Protein AF-A0A355GUQ2-F1 (afdb_monomer_lite)

Structure (mmCIF, N/CA/C/O backbone):
data_AF-A0A355GUQ2-F1
#
_entry.id   AF-A0A355GUQ2-F1
#
loop_
_atom_site.group_PDB
_atom_site.id
_atom_site.type_symbol
_atom_site.label_atom_id
_atom_site.label_alt_id
_atom_site.label_comp_id
_atom_site.label_asym_id
_atom_site.label_entity_id
_atom_site.label_seq_id
_atom_site.pdbx_PDB_ins_code
_atom_site.Cartn_x
_atom_site.Cartn_y
_atom_site.Cartn_z
_atom_site.occupancy
_atom_site.B_iso_or_equiv
_atom_site.auth_seq_id
_atom_site.auth_comp_id
_atom_site.auth_asym_id
_atom_site.auth_atom_id
_atom_site.pdbx_PDB_model_num
ATOM 1 N N . MET A 1 1 ? 22.198 -1.387 -3.956 1.00 60.31 1 MET A N 1
ATOM 2 C CA . MET A 1 1 ? 21.339 -0.190 -4.089 1.00 60.31 1 MET A CA 1
ATOM 3 C C . MET A 1 1 ? 19.933 -0.688 -4.361 1.00 60.31 1 MET A C 1
ATOM 5 O O . MET A 1 1 ? 19.807 -1.608 -5.155 1.00 60.31 1 MET A O 1
ATOM 9 N N . VAL A 1 2 ? 18.928 -0.188 -3.641 1.00 80.75 2 VAL A N 1
ATOM 10 C CA . VAL A 1 2 ? 17.530 -0.607 -3.844 1.00 80.75 2 VAL A CA 1
ATOM 11 C C . VAL A 1 2 ? 17.044 -0.040 -5.178 1.00 80.75 2 VAL A C 1
ATOM 13 O O . VAL A 1 2 ? 17.299 1.127 -5.463 1.00 80.75 2 VAL A O 1
ATOM 16 N N . ASP A 1 3 ? 16.387 -0.858 -5.999 1.00 92.94 3 ASP A N 1
ATOM 17 C CA . ASP A 1 3 ? 15.782 -0.402 -7.251 1.00 92.94 3 ASP A CA 1
ATOM 18 C C . ASP A 1 3 ? 14.516 0.422 -6.947 1.00 92.94 3 ASP A C 1
ATOM 20 O O . ASP A 1 3 ? 13.551 -0.073 -6.357 1.00 92.94 3 ASP A O 1
ATOM 24 N N . GLU A 1 4 ? 14.522 1.701 -7.331 1.00 95.12 4 GLU A N 1
ATOM 25 C CA . GLU A 1 4 ? 13.427 2.637 -7.052 1.00 95.12 4 GLU A CA 1
ATOM 26 C C . GLU A 1 4 ? 12.114 2.257 -7.752 1.00 95.12 4 GLU A C 1
ATOM 28 O O . GLU A 1 4 ? 11.036 2.547 -7.227 1.00 95.12 4 GLU A O 1
ATOM 33 N N . ASN A 1 5 ? 12.184 1.594 -8.911 1.00 96.44 5 ASN A N 1
ATOM 34 C CA . ASN A 1 5 ? 11.014 1.109 -9.636 1.00 96.44 5 ASN A CA 1
ATOM 35 C C . ASN A 1 5 ? 10.360 -0.048 -8.875 1.00 96.44 5 ASN A C 1
ATOM 37 O O . ASN A 1 5 ? 9.161 -0.007 -8.607 1.00 96.44 5 ASN A O 1
ATOM 41 N N . VAL A 1 6 ? 11.160 -1.027 -8.439 1.00 96.81 6 VAL A N 1
ATOM 42 C CA . VAL A 1 6 ? 10.679 -2.154 -7.620 1.00 96.81 6 VAL A CA 1
ATOM 43 C C . VAL A 1 6 ? 10.100 -1.652 -6.296 1.00 96.81 6 VAL A C 1
ATOM 45 O O . VAL A 1 6 ? 8.991 -2.032 -5.920 1.00 96.81 6 VAL A O 1
ATOM 48 N N . LYS A 1 7 ? 10.800 -0.734 -5.616 1.00 97.50 7 LYS A N 1
ATOM 49 C CA . LYS A 1 7 ? 10.328 -0.113 -4.370 1.00 97.50 7 LYS A CA 1
ATOM 50 C C . LYS A 1 7 ? 8.990 0.608 -4.563 1.00 97.50 7 LYS A C 1
ATOM 52 O O . LYS A 1 7 ? 8.118 0.490 -3.706 1.00 97.50 7 LYS A O 1
ATOM 57 N N . ALA A 1 8 ? 8.793 1.304 -5.684 1.00 98.12 8 ALA A N 1
ATOM 58 C CA . ALA A 1 8 ? 7.528 1.975 -5.980 1.00 98.12 8 ALA A CA 1
ATOM 59 C C . ALA A 1 8 ? 6.387 0.987 -6.262 1.00 98.12 8 ALA A C 1
ATOM 61 O O . ALA A 1 8 ? 5.284 1.202 -5.758 1.00 98.12 8 ALA A O 1
ATOM 62 N N . CYS A 1 9 ? 6.647 -0.105 -6.993 1.00 97.88 9 CYS A N 1
ATOM 63 C CA . CYS A 1 9 ? 5.672 -1.183 -7.184 1.00 97.88 9 CYS A CA 1
ATOM 64 C C . CYS A 1 9 ? 5.222 -1.767 -5.838 1.00 97.88 9 CYS A C 1
ATOM 66 O O . CYS A 1 9 ? 4.024 -1.853 -5.579 1.00 97.88 9 CYS A O 1
ATOM 68 N N . ILE A 1 10 ? 6.170 -2.089 -4.951 1.00 97.94 10 ILE A N 1
ATOM 69 C CA . ILE A 1 10 ? 5.882 -2.610 -3.605 1.00 97.94 10 ILE A CA 1
ATOM 70 C C . ILE A 1 10 ? 5.101 -1.580 -2.784 1.00 97.94 10 ILE A C 1
ATOM 72 O O . ILE A 1 10 ? 4.067 -1.896 -2.199 1.00 97.94 10 ILE A O 1
ATOM 76 N N .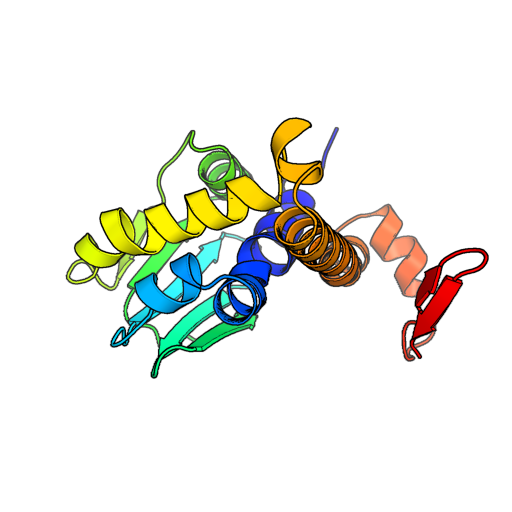 ASN A 1 11 ? 5.547 -0.325 -2.758 1.00 97.94 11 ASN A N 1
ATOM 77 C CA . ASN A 1 11 ? 4.862 0.719 -2.004 1.00 97.94 11 ASN A CA 1
ATOM 78 C C . ASN A 1 11 ? 3.413 0.925 -2.476 1.00 97.94 11 ASN A C 1
ATOM 80 O O . ASN A 1 11 ? 2.525 1.129 -1.651 1.00 97.94 11 ASN A O 1
ATOM 84 N N . LEU A 1 12 ? 3.154 0.866 -3.785 1.00 98.25 12 LEU A N 1
ATOM 85 C CA . LEU A 1 12 ? 1.819 1.097 -4.332 1.00 98.25 12 LEU A CA 1
ATOM 86 C C . LEU A 1 12 ? 0.907 -0.127 -4.196 1.00 98.25 12 LEU A C 1
ATOM 88 O O . LEU A 1 12 ? -0.241 0.013 -3.784 1.00 98.25 12 LEU A O 1
ATOM 92 N N . HIS A 1 13 ? 1.400 -1.309 -4.561 1.00 98.06 13 HIS A N 1
ATOM 93 C CA . HIS A 1 13 ? 0.573 -2.508 -4.716 1.00 98.06 13 HIS A CA 1
ATOM 94 C C . HIS A 1 13 ? 0.633 -3.469 -3.527 1.00 98.06 13 HIS A C 1
ATOM 96 O O . HIS A 1 13 ? -0.192 -4.378 -3.459 1.00 98.06 13 HIS A O 1
ATOM 102 N N . ALA A 1 14 ? 1.555 -3.257 -2.584 1.00 97.50 14 ALA A N 1
ATOM 103 C CA . ALA A 1 14 ? 1.641 -4.032 -1.350 1.00 97.50 14 ALA A CA 1
ATOM 104 C C . ALA A 1 14 ? 1.404 -3.166 -0.109 1.00 97.50 14 ALA A C 1
ATOM 106 O O . ALA A 1 14 ? 0.492 -3.441 0.662 1.00 97.50 14 ALA A O 1
ATOM 107 N N . VAL A 1 15 ? 2.168 -2.081 0.064 1.00 97.75 15 VAL A N 1
ATOM 108 C CA . VAL A 1 15 ? 2.069 -1.246 1.274 1.00 97.75 15 VAL A CA 1
ATOM 109 C C . VAL A 1 15 ? 0.761 -0.462 1.303 1.00 97.75 15 VAL A C 1
ATOM 111 O O . VAL A 1 15 ? -0.002 -0.612 2.250 1.00 97.75 15 VAL A O 1
ATOM 114 N N . LEU A 1 16 ? 0.469 0.352 0.280 1.00 97.31 16 LEU A N 1
ATOM 115 C CA . LEU A 1 16 ? -0.786 1.115 0.238 1.00 97.31 16 LEU A CA 1
ATOM 116 C C . LEU A 1 16 ? -2.018 0.221 0.093 1.00 97.31 16 LEU A C 1
ATOM 118 O O . LEU A 1 16 ? -3.081 0.608 0.568 1.00 97.31 16 LEU A O 1
ATOM 122 N N . ARG A 1 17 ? -1.884 -0.964 -0.513 1.00 97.19 17 ARG A N 1
ATOM 123 C CA . ARG A 1 17 ? -2.983 -1.929 -0.656 1.00 97.19 17 ARG A CA 1
ATOM 124 C C . ARG A 1 17 ? -3.557 -2.374 0.691 1.00 97.19 17 ARG A C 1
ATOM 126 O O . ARG A 1 17 ? -4.769 -2.499 0.804 1.00 97.19 17 ARG A O 1
ATOM 133 N N . ASN A 1 18 ? -2.726 -2.479 1.730 1.00 97.19 18 ASN A N 1
ATOM 134 C CA . ASN A 1 18 ? -3.172 -2.784 3.097 1.00 97.19 18 ASN A CA 1
ATOM 135 C C . ASN A 1 18 ? -4.183 -1.783 3.680 1.00 97.19 18 ASN A C 1
ATOM 137 O O . ASN A 1 18 ? -4.709 -2.019 4.765 1.00 97.19 18 ASN A O 1
ATOM 141 N N . MET A 1 19 ? -4.449 -0.648 3.020 1.00 97.31 19 MET A N 1
ATOM 142 C CA . MET A 1 19 ? -5.586 0.202 3.380 1.00 97.31 19 MET A CA 1
ATOM 143 C C . MET A 1 19 ? -6.911 -0.558 3.372 1.00 97.31 19 MET A C 1
ATOM 145 O O . MET A 1 19 ? -7.770 -0.238 4.190 1.00 97.31 19 MET A O 1
ATOM 149 N N . GLU A 1 20 ? -7.082 -1.519 2.459 1.00 96.88 20 GLU A N 1
ATOM 150 C CA . GLU A 1 20 ? -8.267 -2.380 2.413 1.00 96.88 20 GLU A CA 1
ATOM 151 C C . GLU A 1 20 ? -8.438 -3.105 3.748 1.00 96.88 20 GLU A C 1
ATOM 153 O O . GLU A 1 20 ? -9.400 -2.857 4.475 1.00 96.88 20 GLU A O 1
ATOM 158 N N . ASP A 1 21 ? -7.433 -3.897 4.121 1.00 97.56 21 ASP A N 1
ATOM 159 C CA . ASP A 1 21 ? -7.451 -4.722 5.325 1.00 97.56 21 ASP A CA 1
ATOM 160 C C . ASP A 1 21 ? -7.474 -3.882 6.603 1.00 97.56 21 ASP A C 1
ATOM 162 O O . ASP A 1 21 ? -8.164 -4.216 7.565 1.00 97.56 21 ASP A O 1
ATOM 166 N N . LEU A 1 22 ? -6.763 -2.750 6.633 1.00 98.06 22 LEU A N 1
ATOM 167 C CA . LEU A 1 22 ? -6.785 -1.852 7.786 1.00 98.06 22 LEU A CA 1
ATOM 168 C C . LEU A 1 22 ? -8.208 -1.355 8.074 1.00 98.06 22 LEU A C 1
ATOM 170 O O . LEU A 1 22 ? -8.607 -1.320 9.235 1.00 98.06 22 LEU A O 1
ATOM 174 N N . CYS A 1 23 ? -8.972 -0.991 7.042 1.00 97.31 23 CYS A N 1
ATOM 175 C CA . CYS A 1 23 ? -10.342 -0.500 7.206 1.00 97.31 23 CYS A CA 1
ATOM 176 C C . CYS A 1 23 ? -11.327 -1.582 7.686 1.00 97.31 23 CYS A C 1
ATOM 178 O O . CYS A 1 23 ? -12.414 -1.241 8.157 1.00 97.31 23 CYS A O 1
ATOM 180 N N . GLU A 1 24 ? -10.969 -2.863 7.570 1.00 96.75 24 GLU A N 1
ATOM 181 C CA . GLU A 1 24 ? -11.734 -3.987 8.123 1.00 96.75 24 GLU A CA 1
ATOM 182 C C . GLU A 1 24 ? -11.283 -4.359 9.543 1.00 96.75 24 GLU A C 1
ATOM 184 O O . GLU A 1 24 ? -12.098 -4.737 10.385 1.00 96.75 24 GLU A O 1
ATOM 189 N N . LEU A 1 25 ? -9.981 -4.253 9.819 1.00 97.50 25 LEU A N 1
ATOM 190 C CA . LEU A 1 25 ? -9.360 -4.729 11.055 1.00 97.50 25 LEU A CA 1
ATOM 191 C C . LEU A 1 25 ? -9.335 -3.689 12.181 1.00 97.50 25 LEU A C 1
ATOM 193 O O . LEU A 1 25 ? -9.318 -4.075 13.352 1.00 97.50 25 LEU A O 1
ATOM 197 N N . ASP A 1 26 ? -9.289 -2.399 11.844 1.00 97.75 26 ASP A N 1
ATOM 198 C CA . ASP A 1 26 ? -9.162 -1.294 12.792 1.00 97.75 26 ASP A CA 1
ATOM 199 C C . ASP A 1 26 ? -10.404 -0.397 12.793 1.00 97.75 26 ASP A C 1
ATOM 201 O O . ASP A 1 26 ? -10.804 0.171 11.776 1.00 97.75 26 ASP A O 1
ATOM 205 N N . LYS A 1 27 ? -10.989 -0.215 13.982 1.00 96.56 27 LYS A N 1
ATOM 206 C CA . LYS A 1 27 ? -12.211 0.577 14.153 1.00 96.56 27 LYS A CA 1
ATOM 207 C C . LYS A 1 27 ? -12.013 2.047 13.784 1.00 96.56 27 LYS A C 1
ATOM 209 O O . LYS A 1 27 ? -12.900 2.639 13.181 1.00 96.56 27 LYS A O 1
ATOM 214 N N . GLU A 1 28 ? -10.872 2.642 14.129 1.00 96.56 28 GLU A N 1
ATOM 215 C CA . GLU A 1 28 ? -10.628 4.050 13.805 1.00 96.56 28 GLU A CA 1
ATOM 216 C C . GLU A 1 28 ? -10.543 4.255 12.286 1.00 96.56 28 GLU A C 1
ATOM 218 O O . GLU A 1 28 ? -11.178 5.166 11.754 1.00 96.56 28 GLU A O 1
ATOM 223 N N . ALA A 1 29 ? -9.812 3.389 11.579 1.00 97.56 29 ALA A N 1
ATOM 224 C CA . ALA A 1 29 ? -9.754 3.402 10.121 1.00 97.56 29 ALA A CA 1
ATOM 225 C C . ALA A 1 29 ? -11.141 3.219 9.488 1.00 97.56 29 ALA A C 1
ATOM 227 O O . ALA A 1 29 ? -11.511 3.980 8.590 1.00 97.56 29 ALA A O 1
ATOM 228 N N . HIS A 1 30 ? -11.930 2.273 10.003 1.00 97.19 30 HIS A N 1
ATOM 229 C CA . HIS A 1 30 ? -13.306 2.054 9.572 1.00 97.19 30 HIS A CA 1
ATOM 230 C C . HIS A 1 30 ? -14.165 3.320 9.720 1.00 97.19 30 HIS A C 1
ATOM 232 O O . HIS A 1 30 ? -14.807 3.758 8.764 1.00 97.19 30 HIS A O 1
ATOM 238 N N . ASP A 1 31 ? -14.129 3.957 10.892 1.00 96.94 31 ASP A N 1
ATOM 239 C CA . ASP A 1 31 ? -14.906 5.161 11.192 1.00 96.94 31 ASP A CA 1
ATOM 240 C C . ASP A 1 31 ? -14.497 6.351 10.301 1.00 96.94 31 ASP A C 1
ATOM 242 O O . ASP A 1 31 ? -15.346 7.158 9.917 1.00 96.94 31 ASP A O 1
ATOM 246 N N . ILE A 1 32 ? -13.219 6.455 9.904 1.00 96.38 32 ILE A N 1
ATOM 247 C CA . ILE A 1 32 ? -12.752 7.504 8.979 1.00 96.38 32 ILE A CA 1
ATOM 248 C C . ILE A 1 32 ? -13.418 7.377 7.601 1.00 96.38 32 ILE A C 1
ATOM 250 O O . ILE A 1 32 ? -13.743 8.395 6.976 1.00 96.38 32 ILE A O 1
ATOM 254 N N . ILE A 1 33 ? -13.631 6.151 7.117 1.00 95.50 33 ILE A N 1
ATOM 255 C CA . ILE A 1 33 ? -14.191 5.902 5.780 1.00 95.50 33 ILE A CA 1
ATOM 256 C C . ILE A 1 33 ? -15.721 5.821 5.759 1.00 95.50 33 ILE A C 1
ATOM 258 O O . ILE A 1 33 ? -16.319 5.750 4.679 1.00 95.50 33 ILE A O 1
ATOM 262 N N . GLN A 1 34 ? -16.378 5.878 6.919 1.00 95.69 34 GLN A N 1
ATOM 263 C CA . GLN A 1 34 ? -17.835 5.855 6.999 1.00 95.69 34 GLN A CA 1
ATOM 264 C C . GLN A 1 34 ? -18.474 7.025 6.240 1.00 95.69 34 GLN A C 1
ATOM 266 O O . GLN A 1 34 ? -18.064 8.185 6.339 1.00 95.69 34 GLN A O 1
ATOM 271 N N . GLY A 1 35 ? -19.484 6.700 5.427 1.00 93.50 35 GLY A N 1
ATOM 272 C CA . GLY A 1 35 ? -20.201 7.662 4.583 1.00 93.50 35 GLY A CA 1
ATOM 273 C C . GLY A 1 35 ? -19.369 8.297 3.460 1.00 93.50 35 GLY A C 1
ATOM 274 O O . GLY A 1 35 ? -19.862 9.195 2.774 1.00 93.50 35 GLY A O 1
ATOM 275 N N . LYS A 1 36 ? -18.117 7.870 3.247 1.00 95.00 36 LYS A N 1
ATOM 276 C CA . LYS A 1 36 ? -17.284 8.378 2.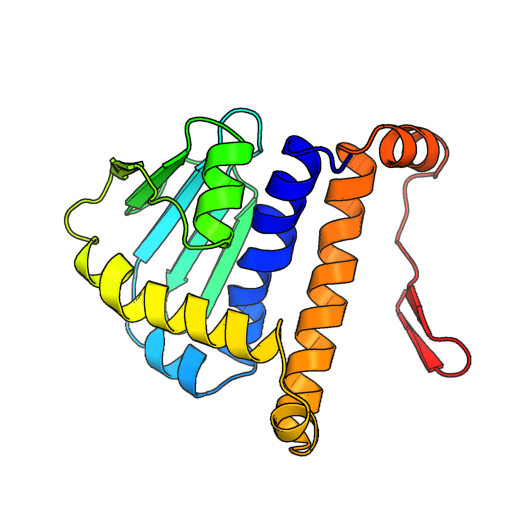153 1.00 95.00 36 LYS A CA 1
ATOM 277 C C . LYS A 1 36 ? -17.667 7.692 0.845 1.00 95.00 36 LYS A C 1
ATOM 279 O O . LYS A 1 36 ? -17.912 6.491 0.803 1.00 95.00 36 LYS A O 1
ATOM 284 N N . ASN A 1 37 ? -17.694 8.485 -0.221 1.00 95.81 37 ASN A N 1
ATOM 285 C CA . ASN A 1 37 ? -17.838 8.021 -1.595 1.00 95.81 37 ASN A CA 1
ATOM 286 C C . ASN A 1 37 ? -16.807 8.759 -2.451 1.00 95.81 37 ASN A C 1
ATOM 288 O O . ASN A 1 37 ? -17.029 9.890 -2.891 1.00 95.81 37 ASN A O 1
ATOM 292 N N . VAL A 1 38 ? -15.620 8.172 -2.584 1.00 96.75 38 VAL A N 1
ATOM 293 C CA . VAL A 1 38 ? -14.512 8.767 -3.332 1.00 96.75 38 VAL A CA 1
ATOM 294 C C . VAL A 1 38 ? -13.603 7.674 -3.876 1.00 96.75 38 VAL A C 1
ATOM 296 O O . VAL A 1 38 ? -13.368 6.662 -3.234 1.00 96.75 38 VAL A O 1
ATOM 299 N N . ALA A 1 39 ? -13.080 7.896 -5.078 1.00 97.81 39 ALA A N 1
ATOM 300 C CA . ALA A 1 39 ? -12.178 6.980 -5.761 1.00 97.81 39 ALA A CA 1
ATOM 301 C C . ALA A 1 39 ? -10.926 7.759 -6.153 1.00 97.81 39 ALA A C 1
ATOM 303 O O . ALA A 1 39 ? -11.018 8.757 -6.882 1.00 97.81 39 ALA A O 1
ATOM 304 N N . ILE A 1 40 ? -9.779 7.335 -5.636 1.00 97.94 40 ILE A N 1
ATOM 305 C CA . ILE A 1 40 ? -8.483 7.981 -5.811 1.00 97.94 40 ILE A CA 1
ATOM 306 C C . ILE A 1 40 ? -7.624 7.093 -6.692 1.00 97.94 40 ILE A C 1
ATOM 308 O O . ILE A 1 40 ? -7.269 5.981 -6.318 1.00 97.94 40 ILE A O 1
ATOM 312 N N . ARG A 1 41 ? -7.254 7.610 -7.858 1.00 98.38 41 ARG A N 1
ATOM 313 C CA . ARG A 1 41 ? -6.279 6.976 -8.736 1.00 98.38 41 ARG A CA 1
ATOM 314 C C . ARG A 1 41 ? -4.873 7.449 -8.389 1.00 98.38 41 ARG A C 1
ATOM 316 O O . ARG A 1 41 ? -4.623 8.654 -8.323 1.00 98.38 41 ARG A O 1
ATOM 323 N N . PHE A 1 42 ? -3.955 6.506 -8.243 1.00 98.44 42 PHE A N 1
ATOM 324 C CA . PHE A 1 42 ? -2.522 6.736 -8.119 1.00 98.44 42 PHE A CA 1
ATOM 325 C C . PHE A 1 42 ? -1.867 6.449 -9.467 1.00 98.44 42 PHE A C 1
ATOM 327 O O . PHE A 1 42 ? -1.949 5.341 -9.993 1.00 98.44 42 PHE A O 1
ATOM 334 N N . SER A 1 43 ? -1.246 7.471 -10.051 1.00 98.12 43 SER A N 1
ATOM 335 C CA . SER A 1 43 ? -0.642 7.415 -11.380 1.00 98.12 43 SER A CA 1
ATOM 336 C C . SER A 1 43 ? 0.847 7.692 -11.285 1.00 98.12 43 SER A C 1
ATOM 338 O O . SER A 1 43 ? 1.262 8.852 -11.308 1.00 98.12 43 SER A O 1
ATOM 340 N N . VAL A 1 44 ? 1.654 6.643 -11.205 1.00 98.19 44 VAL A N 1
ATOM 341 C CA . VAL A 1 44 ? 3.114 6.759 -11.151 1.00 98.19 44 VAL A CA 1
ATOM 342 C C . VAL A 1 44 ? 3.685 6.410 -12.520 1.00 98.19 44 VAL A C 1
ATOM 344 O O . VAL A 1 44 ? 3.309 5.413 -13.125 1.00 98.19 44 VAL A O 1
ATOM 347 N N . LYS A 1 45 ? 4.568 7.256 -13.058 1.00 96.25 45 LYS A N 1
ATOM 348 C CA . LYS A 1 45 ? 5.189 6.992 -14.363 1.00 96.25 45 LYS A CA 1
ATOM 349 C C . LYS A 1 45 ? 5.921 5.639 -14.341 1.00 96.25 45 LYS A C 1
ATOM 351 O O . LYS A 1 45 ? 6.749 5.427 -13.463 1.00 96.25 45 LYS A O 1
ATOM 356 N N . ASN A 1 46 ? 5.656 4.796 -15.344 1.00 92.50 46 ASN A N 1
ATOM 357 C CA . ASN A 1 46 ? 6.231 3.453 -15.541 1.00 92.50 46 ASN A CA 1
ATOM 358 C C . ASN A 1 46 ? 5.827 2.384 -14.507 1.00 92.50 46 ASN A C 1
ATOM 360 O O . ASN A 1 46 ? 6.381 1.290 -14.536 1.00 92.50 46 ASN A O 1
ATOM 364 N N . ILE A 1 47 ? 4.854 2.670 -13.643 1.00 97.25 47 ILE A N 1
ATOM 365 C CA . ILE A 1 47 ? 4.277 1.701 -12.706 1.00 97.25 47 ILE A CA 1
ATOM 366 C C . ILE A 1 47 ? 2.801 1.532 -13.080 1.00 97.25 47 ILE A C 1
ATOM 368 O O . ILE A 1 47 ? 2.152 2.547 -13.365 1.00 97.25 47 ILE A O 1
ATOM 372 N N . PRO A 1 48 ? 2.252 0.305 -13.080 1.00 96.88 48 PRO A N 1
ATOM 373 C CA . PRO A 1 48 ? 0.822 0.108 -13.265 1.00 96.88 48 PRO A CA 1
ATOM 374 C C . PRO A 1 48 ? 0.014 0.958 -12.281 1.00 96.88 48 PRO A C 1
ATOM 376 O O . PRO A 1 48 ? 0.325 1.038 -11.093 1.00 96.88 48 PRO A O 1
ATOM 379 N N . ALA A 1 49 ? -1.021 1.625 -12.770 1.00 98.25 49 ALA A N 1
ATOM 380 C CA . ALA A 1 49 ? -1.853 2.454 -11.921 1.00 98.25 49 ALA A CA 1
ATOM 381 C C . ALA A 1 49 ? -2.693 1.607 -10.957 1.00 98.25 49 ALA A C 1
ATOM 383 O O . ALA A 1 49 ? -2.942 0.415 -11.160 1.00 98.25 49 ALA A O 1
ATOM 384 N N . ALA A 1 50 ? -3.154 2.256 -9.893 1.00 98.38 50 ALA A N 1
ATOM 385 C CA . ALA A 1 50 ? -4.114 1.666 -8.977 1.00 98.38 50 ALA A CA 1
ATOM 386 C C . ALA A 1 50 ? -5.199 2.673 -8.603 1.00 98.38 50 ALA A C 1
ATOM 388 O O . ALA A 1 50 ? -4.942 3.880 -8.535 1.00 98.38 50 ALA A O 1
ATOM 389 N N . ILE A 1 51 ? -6.410 2.180 -8.362 1.00 98.62 51 ILE A N 1
ATOM 390 C CA . ILE A 1 51 ? -7.536 2.973 -7.872 1.00 98.62 51 ILE A CA 1
ATOM 391 C C . ILE A 1 51 ? -7.932 2.445 -6.503 1.00 98.62 51 ILE A C 1
ATOM 393 O O . ILE A 1 51 ? -8.258 1.275 -6.368 1.00 98.62 51 ILE A O 1
ATOM 397 N N . MET A 1 52 ? -7.922 3.330 -5.511 1.00 98.19 52 MET A N 1
ATOM 398 C CA . MET A 1 52 ? -8.462 3.081 -4.182 1.00 98.19 52 MET A CA 1
ATOM 399 C C . MET A 1 52 ? -9.845 3.716 -4.080 1.00 98.19 52 MET A C 1
ATOM 401 O O . MET A 1 52 ? -9.985 4.936 -4.210 1.00 98.19 52 MET A O 1
ATOM 405 N N . THR A 1 53 ? -10.861 2.894 -3.861 1.00 98.19 53 THR A N 1
ATOM 406 C CA . THR A 1 53 ? -12.261 3.299 -3.786 1.00 98.19 53 THR A CA 1
ATOM 407 C C . THR A 1 53 ? -12.769 3.141 -2.364 1.00 98.19 53 THR A C 1
ATOM 409 O O . THR A 1 53 ? -12.727 2.054 -1.797 1.00 98.19 53 THR A O 1
ATOM 412 N N . PHE A 1 54 ? -13.300 4.230 -1.821 1.00 97.50 54 PHE A N 1
ATOM 413 C CA . PHE A 1 54 ? -14.044 4.253 -0.573 1.00 97.50 54 PHE A CA 1
ATOM 414 C C . PHE A 1 54 ? -15.523 4.377 -0.901 1.00 97.50 54 PHE A C 1
ATOM 416 O O . PHE A 1 54 ? -15.931 5.368 -1.514 1.00 97.50 54 PHE A O 1
ATOM 423 N N . ASN A 1 55 ? -16.311 3.378 -0.519 1.00 95.75 55 ASN A N 1
ATOM 424 C CA . ASN A 1 55 ? -17.757 3.393 -0.696 1.00 95.75 55 ASN A CA 1
ATOM 425 C C . ASN A 1 55 ? -18.432 2.509 0.356 1.00 95.75 55 ASN A C 1
ATOM 427 O O . ASN A 1 55 ? -17.952 1.416 0.646 1.00 95.75 55 ASN A O 1
ATOM 431 N N . SER A 1 56 ? -19.554 2.970 0.915 1.00 91.44 56 SER A N 1
ATOM 432 C CA . SER A 1 56 ? -20.361 2.209 1.885 1.00 91.44 56 SER A CA 1
ATOM 433 C C . SER A 1 56 ? -19.555 1.628 3.060 1.00 91.44 56 SER A C 1
ATOM 435 O O . SER A 1 56 ? -19.806 0.504 3.487 1.00 91.44 56 SER A O 1
ATOM 437 N N . GLY A 1 57 ? -18.567 2.374 3.569 1.00 90.31 57 GLY A N 1
ATOM 438 C CA . GLY A 1 57 ? -17.724 1.924 4.683 1.00 90.31 57 GLY A CA 1
ATOM 439 C C . GLY A 1 57 ? -16.731 0.816 4.322 1.00 90.31 57 GLY A C 1
ATOM 440 O O . GLY A 1 57 ? -16.211 0.158 5.217 1.00 90.31 57 GLY A O 1
ATOM 441 N N . LYS A 1 58 ? -16.473 0.598 3.028 1.00 95.06 58 LYS A N 1
ATOM 442 C CA . LYS A 1 58 ? -15.445 -0.312 2.519 1.00 95.06 58 LYS A CA 1
ATOM 443 C C . LYS A 1 58 ? -14.365 0.455 1.772 1.00 95.06 58 LYS A C 1
ATOM 445 O O . LYS A 1 58 ? -14.653 1.463 1.123 1.00 95.06 58 LYS A O 1
ATOM 450 N N . CYS A 1 59 ? -13.145 -0.059 1.853 1.00 97.75 59 CYS A N 1
ATOM 451 C CA . CYS A 1 59 ? -12.004 0.356 1.052 1.00 97.75 59 CYS A CA 1
ATOM 452 C C . CYS A 1 59 ? -11.637 -0.806 0.127 1.00 97.75 59 CYS A C 1
ATOM 454 O O . CYS A 1 59 ? -11.534 -1.934 0.595 1.00 97.75 59 CYS A O 1
ATOM 456 N N . ILE A 1 60 ? -11.485 -0.540 -1.168 1.00 97.50 60 ILE A N 1
ATOM 457 C CA . ILE A 1 60 ? -11.068 -1.527 -2.173 1.00 97.50 60 ILE A CA 1
ATOM 458 C C . ILE A 1 60 ? -9.963 -0.893 -3.013 1.00 97.50 60 ILE A C 1
ATOM 460 O O . ILE A 1 60 ? -10.117 0.252 -3.445 1.00 97.50 60 ILE A O 1
ATOM 464 N N . MET A 1 61 ? -8.873 -1.612 -3.277 1.00 97.19 61 MET A N 1
ATOM 465 C CA . MET A 1 61 ? -7.777 -1.167 -4.124 1.00 97.19 61 MET A CA 1
ATOM 466 C C . MET A 1 61 ? -7.578 -2.104 -5.313 1.00 97.19 61 MET A C 1
ATOM 468 O O . MET A 1 61 ? -7.219 -3.272 -5.209 1.00 97.19 61 MET A O 1
ATOM 472 N N . GLU A 1 62 ? -7.762 -1.547 -6.503 1.00 97.44 62 GLU A N 1
ATOM 473 C CA . GLU A 1 62 ? -7.671 -2.283 -7.757 1.00 97.44 62 GLU A CA 1
ATOM 474 C C . GLU A 1 62 ? -6.430 -1.839 -8.529 1.00 97.44 62 GLU A C 1
ATOM 476 O O . GLU A 1 62 ? -6.242 -0.648 -8.785 1.00 97.44 62 GLU A O 1
ATOM 481 N N . LYS A 1 63 ? -5.591 -2.792 -8.950 1.00 97.06 63 LYS A N 1
ATOM 482 C CA . LYS A 1 63 ? -4.510 -2.546 -9.916 1.00 97.06 63 LYS A CA 1
ATOM 483 C C . LYS A 1 63 ? -5.133 -2.448 -11.311 1.00 97.06 63 LYS A C 1
ATOM 485 O O . LYS A 1 63 ? -5.528 -3.456 -11.888 1.00 97.06 63 LYS A O 1
ATOM 490 N N . THR A 1 64 ? -5.289 -1.231 -11.829 1.00 97.31 64 THR A N 1
ATOM 491 C CA . THR A 1 64 ? -6.042 -0.965 -13.063 1.00 97.31 64 THR A CA 1
ATOM 492 C C . THR A 1 64 ? -5.605 0.328 -13.745 1.00 97.31 64 THR A C 1
ATOM 494 O O . THR A 1 64 ? -5.367 1.351 -13.102 1.00 97.31 64 THR A O 1
ATOM 497 N N . GLU A 1 65 ? -5.589 0.312 -15.080 1.00 96.44 65 GLU A N 1
ATOM 498 C CA . GLU A 1 65 ? -5.343 1.500 -15.909 1.00 96.44 65 GLU A CA 1
ATOM 499 C C . GLU A 1 65 ? -6.593 2.352 -16.157 1.00 96.44 65 GLU A C 1
ATOM 501 O O . GLU A 1 65 ? -6.524 3.388 -16.829 1.00 96.44 65 GLU A O 1
ATOM 506 N N . SER A 1 66 ? -7.737 1.955 -15.588 1.00 96.62 66 SER A N 1
ATOM 507 C CA . SER A 1 66 ? -8.971 2.734 -15.645 1.00 96.62 66 SER A CA 1
ATOM 508 C C . SER A 1 66 ? -8.738 4.193 -15.237 1.00 96.62 66 SER A C 1
ATOM 510 O O . SER A 1 66 ? -7.919 4.522 -14.375 1.00 96.62 66 SER A O 1
ATOM 512 N N . ARG A 1 67 ? -9.487 5.101 -15.866 1.00 95.19 67 ARG A N 1
ATOM 513 C CA . ARG A 1 67 ? -9.526 6.528 -15.503 1.00 95.19 67 ARG A CA 1
ATOM 514 C C . ARG A 1 67 ? -10.805 6.910 -14.761 1.00 95.19 67 ARG A C 1
ATOM 516 O O . ARG A 1 67 ? -10.991 8.092 -14.443 1.00 95.19 67 ARG A O 1
ATOM 523 N N . ASN A 1 68 ? -11.671 5.935 -14.477 1.00 95.62 68 ASN A N 1
ATOM 524 C CA . ASN A 1 68 ? -12.899 6.145 -13.725 1.00 95.62 68 ASN A CA 1
ATOM 525 C C . ASN A 1 68 ? -12.583 6.351 -12.237 1.00 95.62 68 ASN A C 1
ATOM 527 O O . ASN A 1 68 ? -12.538 5.419 -11.448 1.00 95.62 68 ASN A O 1
ATOM 531 N N . CYS A 1 69 ? -12.292 7.596 -11.882 1.00 96.88 69 CYS A N 1
ATOM 532 C CA . CYS A 1 69 ? -11.948 8.014 -10.531 1.00 96.88 69 CYS A CA 1
ATOM 533 C C . CYS A 1 69 ? -12.476 9.425 -10.268 1.00 96.88 69 CYS A C 1
ATOM 535 O O . CYS A 1 69 ? -12.666 10.217 -11.198 1.00 96.88 69 CYS A O 1
ATOM 537 N N . HIS A 1 70 ? -12.656 9.765 -9.000 1.00 97.50 70 HIS A N 1
ATOM 538 C CA . HIS A 1 70 ? -13.034 11.108 -8.571 1.00 97.50 70 HIS A CA 1
ATOM 539 C C . HIS A 1 70 ? -11.809 12.035 -8.510 1.00 97.50 70 HIS A C 1
ATOM 541 O O . HIS A 1 70 ? -11.885 13.203 -8.896 1.00 97.50 70 HIS A O 1
ATOM 547 N N . MET A 1 71 ? -10.659 11.495 -8.096 1.00 96.81 71 MET A N 1
ATOM 548 C CA . MET A 1 71 ? -9.385 12.201 -7.961 1.00 96.81 71 MET A CA 1
ATOM 549 C C . MET A 1 71 ? -8.247 11.399 -8.601 1.00 96.81 71 MET A C 1
ATOM 551 O O . MET A 1 71 ? -8.227 10.178 -8.499 1.00 96.81 71 MET A O 1
ATOM 555 N N . ASN A 1 72 ? -7.287 12.081 -9.236 1.00 97.94 72 ASN A N 1
ATOM 556 C CA . ASN A 1 72 ? -6.064 11.457 -9.757 1.00 97.94 72 ASN A CA 1
ATOM 557 C C . ASN A 1 72 ? -4.830 12.158 -9.185 1.00 97.94 72 ASN A C 1
ATOM 559 O O . ASN A 1 72 ? -4.627 13.356 -9.414 1.00 97.94 72 ASN A O 1
ATOM 563 N N . LEU A 1 73 ? -4.008 11.393 -8.474 1.00 97.75 73 LEU A N 1
ATOM 564 C CA . LEU A 1 73 ? -2.728 11.799 -7.911 1.00 97.75 73 LEU A CA 1
ATOM 565 C C . LEU A 1 73 ? -1.612 11.318 -8.837 1.00 97.75 73 LEU A C 1
ATOM 567 O O . LEU A 1 73 ? -1.382 10.119 -8.987 1.00 97.75 73 LEU A O 1
ATOM 571 N N . PHE A 1 74 ? -0.943 12.261 -9.493 1.00 98.06 74 PHE A N 1
ATOM 572 C CA . PHE A 1 74 ? 0.115 11.974 -10.451 1.00 98.06 74 PHE A CA 1
ATOM 573 C C . PHE A 1 74 ? 1.509 12.110 -9.830 1.00 98.06 74 PHE A C 1
ATOM 575 O O . PHE A 1 74 ? 1.789 13.057 -9.090 1.00 98.06 74 PHE A O 1
ATOM 582 N N . PHE A 1 75 ? 2.403 11.198 -10.215 1.00 98.38 75 PHE A N 1
ATOM 583 C CA . PHE A 1 75 ? 3.802 11.162 -9.810 1.00 98.38 75 PHE A CA 1
ATOM 584 C C . PHE A 1 75 ? 4.707 11.030 -11.037 1.00 98.38 75 PHE A C 1
ATOM 586 O O . PHE A 1 75 ? 4.631 10.075 -11.810 1.00 98.38 75 PHE A O 1
ATOM 593 N N . LYS A 1 76 ? 5.597 12.014 -11.198 1.00 97.50 76 LYS A N 1
ATOM 594 C CA . LYS A 1 76 ? 6.544 12.129 -12.321 1.00 97.50 76 LYS A CA 1
ATOM 595 C C . LYS A 1 76 ? 7.514 10.942 -12.483 1.00 97.50 76 LYS A C 1
ATOM 597 O O . LYS A 1 76 ? 8.001 10.741 -13.593 1.00 97.50 76 LYS A O 1
ATOM 602 N N . SER A 1 77 ? 7.811 10.203 -11.415 1.00 98.06 77 SER A N 1
ATOM 603 C CA . SER A 1 77 ? 8.753 9.074 -11.401 1.00 98.06 77 SER A CA 1
ATOM 604 C C . SER A 1 77 ? 8.479 8.129 -10.218 1.00 98.06 77 SER A C 1
ATOM 606 O O . SER A 1 77 ? 7.815 8.553 -9.264 1.00 98.06 77 SER A O 1
ATOM 608 N N . PRO A 1 78 ? 9.021 6.894 -10.239 1.00 98.00 78 PRO A N 1
ATOM 609 C CA . PRO A 1 78 ? 9.028 5.996 -9.081 1.00 98.00 78 PRO A CA 1
ATOM 610 C C . PRO A 1 78 ? 9.631 6.636 -7.823 1.00 98.00 78 PRO A C 1
ATOM 612 O O . PRO A 1 78 ? 9.008 6.629 -6.766 1.00 98.00 78 PRO A O 1
ATOM 615 N N . GLU A 1 79 ? 10.777 7.310 -7.957 1.00 97.88 79 GLU A N 1
ATOM 616 C CA . GLU A 1 79 ? 11.428 8.039 -6.857 1.00 97.88 79 GLU A CA 1
ATOM 617 C C . GLU A 1 79 ? 10.511 9.116 -6.253 1.00 97.88 79 GLU A C 1
ATOM 619 O O . GLU A 1 79 ? 10.405 9.249 -5.037 1.00 97.88 79 GLU A O 1
ATOM 624 N N . HIS A 1 80 ? 9.787 9.873 -7.088 1.00 98.25 80 HIS A N 1
ATOM 625 C CA . HIS A 1 80 ? 8.846 10.880 -6.595 1.00 98.25 80 HIS A CA 1
ATOM 626 C C . HIS A 1 80 ? 7.733 10.246 -5.749 1.00 98.25 80 HIS A C 1
ATOM 628 O O . HIS A 1 80 ? 7.353 10.805 -4.720 1.00 98.25 80 HIS A O 1
ATOM 634 N N . PHE A 1 81 ? 7.228 9.081 -6.159 1.00 98.19 81 PHE A N 1
ATOM 635 C CA . PHE A 1 81 ? 6.246 8.340 -5.376 1.00 98.19 81 PHE A CA 1
ATOM 636 C C . PHE A 1 81 ? 6.840 7.809 -4.065 1.00 98.19 81 PHE A C 1
ATOM 638 O O . PHE A 1 81 ? 6.251 8.017 -3.007 1.00 98.19 81 PHE A O 1
ATOM 645 N N . ASN A 1 82 ? 8.039 7.225 -4.099 1.00 97.88 82 ASN A N 1
ATOM 646 C CA . ASN A 1 82 ? 8.726 6.743 -2.897 1.00 97.88 82 ASN A CA 1
ATOM 647 C C . ASN A 1 82 ? 8.986 7.874 -1.890 1.00 97.88 82 ASN A C 1
ATOM 649 O O . ASN A 1 82 ? 8.730 7.710 -0.700 1.00 97.88 82 ASN A O 1
ATOM 653 N N . LEU A 1 83 ? 9.400 9.056 -2.354 1.00 97.62 83 LEU A N 1
ATOM 654 C CA . LEU A 1 83 ? 9.558 10.229 -1.493 1.00 97.62 83 LEU A CA 1
ATOM 655 C C . LEU A 1 83 ? 8.228 10.715 -0.899 1.00 97.62 83 LEU A C 1
ATOM 657 O O . LEU A 1 83 ? 8.237 11.299 0.181 1.00 97.62 83 LEU A O 1
ATOM 661 N N . MET A 1 84 ? 7.094 10.495 -1.571 1.00 96.12 84 MET A N 1
ATOM 662 C CA . MET A 1 84 ? 5.778 10.785 -0.992 1.00 96.12 84 MET A CA 1
ATOM 663 C C . MET A 1 84 ? 5.435 9.813 0.136 1.00 96.12 84 MET A C 1
ATOM 665 O O . MET A 1 84 ? 5.018 10.260 1.199 1.00 96.12 84 MET A O 1
ATOM 669 N N . ILE A 1 85 ? 5.705 8.519 -0.045 1.00 95.25 85 ILE A N 1
ATOM 670 C CA . ILE A 1 85 ? 5.548 7.504 1.012 1.00 95.25 85 ILE A CA 1
ATOM 671 C C . ILE A 1 85 ? 6.435 7.820 2.228 1.00 95.25 85 ILE A C 1
ATOM 673 O O . ILE A 1 85 ? 6.056 7.571 3.370 1.00 95.25 85 ILE A O 1
ATOM 677 N N . GLU A 1 86 ? 7.605 8.419 2.002 1.00 93.81 86 GLU A N 1
ATOM 678 C CA . GLU A 1 86 ? 8.503 8.899 3.060 1.00 93.81 86 GLU A CA 1
ATOM 679 C C . GLU A 1 86 ? 8.084 10.249 3.677 1.00 93.81 86 GLU A C 1
ATOM 681 O O . GLU A 1 86 ? 8.778 10.752 4.559 1.00 93.81 86 GLU A O 1
ATOM 686 N N . GLY A 1 87 ? 6.991 10.867 3.219 1.00 92.56 87 GLY A N 1
ATOM 687 C CA . GLY A 1 87 ? 6.520 12.171 3.702 1.00 92.56 87 GLY A CA 1
ATOM 688 C C . GLY A 1 87 ? 7.361 13.368 3.236 1.00 92.56 87 GLY A C 1
ATOM 689 O O . GLY A 1 87 ? 7.223 14.469 3.760 1.00 92.56 87 GLY A O 1
ATOM 690 N N . LYS A 1 88 ? 8.246 13.177 2.249 1.00 95.62 88 LYS A N 1
ATOM 691 C CA . LYS A 1 88 ? 9.186 14.198 1.750 1.00 95.62 88 LYS A CA 1
ATOM 692 C C . LYS A 1 88 ? 8.681 14.953 0.524 1.00 95.62 88 LYS A C 1
ATOM 694 O O . LYS A 1 88 ? 9.181 16.039 0.234 1.00 95.62 88 LYS A O 1
ATOM 699 N N . ARG A 1 89 ? 7.731 14.394 -0.234 1.00 95.44 89 ARG A N 1
ATOM 700 C CA . ARG A 1 89 ? 7.130 15.043 -1.413 1.00 95.44 89 ARG A CA 1
ATOM 701 C C . ARG A 1 89 ? 5.618 14.878 -1.457 1.00 95.44 89 ARG A C 1
ATOM 703 O O . ARG A 1 89 ? 5.067 13.936 -0.912 1.00 95.44 89 ARG A O 1
ATOM 710 N N . ASN A 1 90 ? 4.958 15.799 -2.152 1.00 93.44 90 ASN A N 1
ATOM 711 C CA . ASN A 1 90 ? 3.512 15.777 -2.343 1.00 93.44 90 ASN A CA 1
ATOM 712 C C . ASN A 1 90 ? 3.143 15.256 -3.739 1.00 93.44 90 ASN A C 1
ATOM 714 O O . ASN A 1 90 ? 3.846 15.572 -4.703 1.00 93.44 90 ASN A O 1
ATOM 718 N N . PRO A 1 91 ? 2.015 14.536 -3.881 1.00 94.25 91 PRO A N 1
ATOM 719 C CA . PRO A 1 91 ? 1.473 14.190 -5.190 1.00 94.25 91 PRO A CA 1
ATOM 720 C C . PRO A 1 91 ? 1.105 15.442 -5.993 1.00 94.25 91 PRO A C 1
ATOM 722 O O . PRO A 1 91 ? 0.873 16.512 -5.431 1.00 94.25 91 PRO A O 1
ATOM 725 N N . ILE A 1 92 ? 0.967 15.291 -7.313 1.00 95.94 92 ILE A N 1
ATOM 726 C CA . ILE A 1 92 ? 0.443 16.338 -8.198 1.00 95.94 92 ILE A CA 1
ATOM 727 C C . ILE A 1 92 ? -1.015 15.993 -8.532 1.00 95.94 92 ILE A C 1
ATOM 729 O O . ILE A 1 92 ? -1.248 15.095 -9.348 1.00 95.94 92 ILE A O 1
ATOM 733 N N . PRO A 1 93 ? -2.021 16.660 -7.934 1.00 95.00 93 PRO A N 1
ATOM 734 C CA . PRO A 1 93 ? -3.412 16.435 -8.300 1.00 95.00 93 PRO A CA 1
ATOM 735 C C . PRO A 1 93 ? -3.644 16.898 -9.740 1.00 95.00 93 PRO A C 1
ATOM 737 O O . PRO A 1 93 ? -3.416 18.057 -10.075 1.00 95.00 93 PRO A O 1
ATOM 740 N N . THR A 1 94 ? -4.097 15.989 -10.598 1.00 96.31 94 THR A N 1
ATOM 741 C CA . THR A 1 94 ? -4.412 16.280 -12.014 1.00 96.31 94 THR A CA 1
ATOM 742 C C . THR A 1 94 ? -5.907 16.172 -12.313 1.00 96.31 94 THR A C 1
ATOM 744 O O . THR A 1 94 ? -6.363 16.582 -13.375 1.00 96.31 94 THR A O 1
ATOM 747 N N . LYS A 1 95 ? -6.689 15.647 -11.362 1.00 95.94 95 LYS A N 1
ATOM 748 C CA . LYS A 1 95 ? -8.155 15.582 -11.379 1.00 95.94 95 LYS A CA 1
ATOM 749 C C . LYS A 1 95 ? -8.673 15.648 -9.942 1.00 95.94 95 LYS A C 1
ATOM 751 O O . LYS A 1 95 ? -7.996 15.172 -9.033 1.00 95.94 95 LYS A O 1
ATOM 756 N N . GLY A 1 96 ? -9.884 16.174 -9.747 1.00 90.50 96 GLY A N 1
ATOM 757 C CA . GLY A 1 96 ? -10.612 16.025 -8.483 1.00 90.50 96 GLY A CA 1
ATOM 758 C C . GLY A 1 96 ? -10.263 17.042 -7.400 1.00 90.50 96 GLY A C 1
ATOM 759 O O . GLY A 1 96 ? -10.340 16.710 -6.225 1.00 90.50 96 GLY A O 1
ATOM 760 N N . PHE A 1 97 ? -9.915 18.284 -7.758 1.00 90.25 97 PHE A N 1
ATOM 761 C CA . PHE A 1 97 ? -9.553 19.349 -6.802 1.00 90.25 97 PHE A CA 1
ATOM 762 C C . PHE A 1 97 ? -10.609 19.593 -5.702 1.00 90.25 97 PHE A C 1
ATOM 764 O O . PHE A 1 97 ? -10.264 19.973 -4.586 1.00 90.25 97 PHE A O 1
ATOM 771 N N . ARG A 1 98 ? -11.886 19.288 -5.975 1.00 90.94 98 ARG A N 1
ATOM 772 C CA . ARG A 1 98 ? -12.984 19.332 -4.988 1.00 90.94 98 ARG A CA 1
ATOM 773 C C . ARG A 1 98 ? -12.819 18.320 -3.839 1.00 90.94 98 ARG A C 1
ATOM 775 O O . ARG A 1 98 ? -13.378 18.526 -2.771 1.00 90.94 98 ARG A O 1
ATOM 782 N N . HIS A 1 99 ? -12.015 17.271 -4.026 1.00 91.69 99 HIS A N 1
ATOM 783 C CA . HIS A 1 99 ? -11.738 16.222 -3.037 1.00 91.69 99 HIS A CA 1
ATOM 784 C C . HIS A 1 99 ? -10.417 16.436 -2.272 1.00 91.69 99 HIS A C 1
ATOM 786 O O . HIS A 1 99 ? -10.006 15.575 -1.500 1.00 91.69 99 HIS A O 1
ATOM 792 N N . ILE A 1 100 ? -9.747 17.588 -2.420 1.00 91.00 100 ILE A N 1
ATOM 793 C CA . ILE A 1 100 ? -8.507 17.892 -1.672 1.00 91.00 100 ILE A CA 1
ATOM 794 C C . ILE A 1 100 ? -8.740 17.901 -0.156 1.00 91.00 100 ILE A C 1
ATOM 796 O O . ILE A 1 100 ? -7.850 17.518 0.601 1.00 91.00 100 ILE A O 1
ATOM 800 N N . GLY A 1 101 ? -9.933 18.306 0.294 1.00 90.31 101 GLY A N 1
ATOM 801 C CA . GLY A 1 101 ? -10.300 18.251 1.711 1.00 90.31 101 GLY A CA 1
ATOM 802 C C . GLY A 1 101 ? -10.259 16.828 2.274 1.00 90.31 101 GLY A C 1
ATOM 803 O O . GLY A 1 101 ? -9.716 16.631 3.357 1.00 90.31 101 GLY A O 1
ATOM 804 N N . PHE A 1 102 ? -10.749 15.845 1.507 1.00 92.75 102 PHE A N 1
ATOM 805 C CA . PHE A 1 102 ? -10.655 14.424 1.856 1.00 92.75 102 PHE A CA 1
ATOM 806 C C . PHE A 1 102 ? -9.192 13.979 1.940 1.00 92.75 102 PHE A C 1
ATOM 808 O O . PHE A 1 102 ? -8.782 13.400 2.941 1.00 92.75 102 PHE A O 1
ATOM 815 N N . LEU A 1 103 ? -8.382 14.325 0.930 1.00 91.00 103 LEU A N 1
ATOM 816 C CA . LEU A 1 103 ? -6.968 13.946 0.883 1.00 91.00 103 LEU A CA 1
ATOM 817 C C . LEU A 1 103 ? -6.183 14.454 2.105 1.00 91.00 103 LEU A C 1
ATOM 819 O O . LEU A 1 103 ? -5.416 13.713 2.708 1.00 91.00 103 LEU A O 1
ATOM 823 N N . LYS A 1 104 ? -6.379 15.723 2.477 1.00 91.25 104 LYS A N 1
ATOM 824 C CA . LYS A 1 104 ? -5.632 16.370 3.568 1.00 91.25 104 LYS A CA 1
ATOM 825 C C . LYS A 1 104 ? -6.089 15.970 4.970 1.00 91.25 104 LYS A C 1
ATOM 827 O O . LYS A 1 104 ? -5.372 16.254 5.921 1.00 91.25 104 LYS A O 1
ATOM 832 N N . ARG A 1 105 ? -7.293 15.411 5.115 1.00 93.50 105 ARG A N 1
ATOM 833 C CA . ARG A 1 105 ? -7.885 15.086 6.420 1.00 93.50 105 ARG A CA 1
ATOM 834 C C . ARG A 1 105 ? -8.039 13.585 6.580 1.00 93.50 105 ARG A C 1
ATOM 836 O O . ARG A 1 105 ? -7.289 12.971 7.324 1.00 93.50 105 ARG A O 1
ATOM 843 N N . ASP A 1 106 ? -8.990 13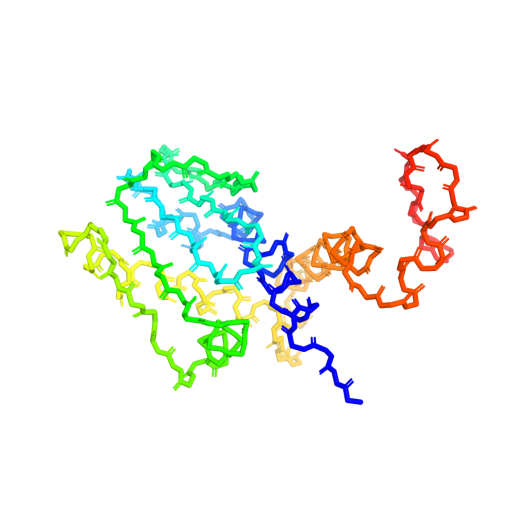.009 5.859 1.00 94.50 106 ASP A N 1
ATOM 844 C CA . ASP A 1 106 ? -9.397 11.618 6.035 1.00 94.50 106 ASP A CA 1
ATOM 845 C C . ASP A 1 106 ? -8.311 10.665 5.519 1.00 94.50 106 ASP A C 1
ATOM 847 O O . ASP A 1 106 ? -7.852 9.797 6.255 1.00 94.50 106 ASP A O 1
ATOM 851 N N . PHE A 1 107 ? -7.819 10.881 4.293 1.00 94.19 107 PHE A N 1
ATOM 852 C CA . PHE A 1 107 ? -6.764 10.035 3.724 1.00 94.19 107 PHE A CA 1
ATOM 853 C C . PHE A 1 107 ? -5.433 10.168 4.476 1.00 94.19 107 PHE A C 1
ATOM 855 O O . PHE A 1 107 ? -4.746 9.174 4.678 1.00 94.19 107 PHE A O 1
ATOM 862 N N . ALA A 1 108 ? -5.071 11.378 4.918 1.00 93.81 108 ALA A N 1
ATOM 863 C CA . ALA A 1 108 ? -3.872 11.588 5.729 1.00 93.81 108 ALA A CA 1
ATOM 864 C C . ALA A 1 108 ? -3.944 10.809 7.055 1.00 93.81 108 ALA A C 1
ATOM 866 O O . ALA A 1 108 ? -3.028 10.056 7.365 1.00 93.81 108 ALA A O 1
ATOM 867 N N . ARG A 1 109 ? -5.074 10.891 7.774 1.00 96.56 109 ARG A N 1
ATOM 868 C CA . ARG A 1 109 ? -5.296 10.115 9.007 1.00 96.56 109 ARG A CA 1
ATOM 869 C C . ARG A 1 109 ? -5.233 8.610 8.769 1.00 96.56 109 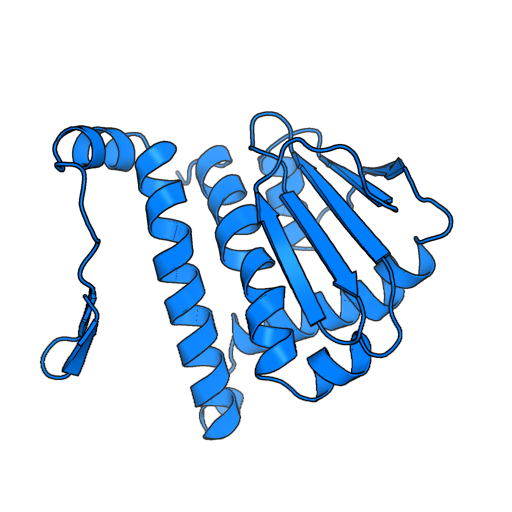ARG A C 1
ATOM 871 O O . ARG A 1 109 ? -4.665 7.887 9.579 1.00 96.56 109 ARG A O 1
ATOM 878 N N . LEU A 1 110 ? -5.792 8.140 7.658 1.00 96.38 110 LEU A N 1
ATOM 879 C CA . LEU A 1 110 ? -5.683 6.744 7.245 1.00 96.38 110 LEU A CA 1
ATOM 880 C C . LEU A 1 110 ? -4.223 6.337 7.005 1.00 96.38 110 LEU A C 1
ATOM 882 O O . LEU A 1 110 ? -3.778 5.318 7.528 1.00 96.38 110 LEU A O 1
ATOM 886 N N . ALA A 1 111 ? -3.453 7.136 6.267 1.00 95.19 111 ALA A N 1
ATOM 887 C CA . ALA A 1 111 ? -2.037 6.870 6.019 1.00 95.19 111 ALA A CA 1
ATOM 888 C C . ALA A 1 111 ? -1.203 6.862 7.315 1.00 95.19 111 ALA A C 1
ATOM 890 O O . ALA A 1 111 ? -0.322 6.010 7.479 1.00 95.19 111 ALA A O 1
ATOM 891 N N . ASP A 1 112 ? -1.513 7.752 8.260 1.00 95.81 112 ASP A N 1
ATOM 892 C CA . ASP A 1 112 ? -0.901 7.767 9.591 1.00 95.81 112 ASP A CA 1
ATOM 893 C C . ASP A 1 112 ? -1.262 6.501 10.378 1.00 95.81 112 ASP A C 1
ATOM 895 O O . ASP A 1 112 ? -0.390 5.872 10.982 1.00 95.81 112 ASP A O 1
ATOM 899 N N . ARG A 1 113 ? -2.528 6.066 10.315 1.00 97.06 113 ARG A N 1
ATOM 900 C CA . ARG A 1 113 ? -3.005 4.839 10.967 1.00 97.06 113 ARG A CA 1
ATOM 901 C C . ARG A 1 113 ? -2.353 3.585 10.386 1.00 97.06 113 ARG A C 1
ATOM 903 O O . ARG A 1 113 ? -1.953 2.697 11.133 1.00 97.06 113 ARG A O 1
ATOM 910 N N . LEU A 1 114 ? -2.165 3.533 9.070 1.00 97.44 114 LEU A N 1
ATOM 911 C CA . LEU A 1 114 ? -1.413 2.463 8.416 1.00 97.44 114 LEU A CA 1
ATOM 912 C C . LEU A 1 114 ? 0.054 2.463 8.863 1.00 97.44 114 LEU A C 1
ATOM 914 O O . LEU A 1 114 ? 0.607 1.416 9.197 1.00 97.44 114 LEU A O 1
ATOM 918 N N . SER A 1 115 ? 0.675 3.644 8.922 1.00 95.62 115 SER A N 1
ATOM 919 C CA . SER A 1 115 ? 2.059 3.803 9.380 1.00 95.62 115 SER A CA 1
ATOM 920 C C . SER A 1 115 ? 2.237 3.375 10.836 1.00 95.62 115 SER A C 1
ATOM 922 O O . SER A 1 115 ? 3.239 2.743 11.154 1.00 95.62 115 SER A O 1
ATOM 924 N N . TYR A 1 116 ? 1.262 3.664 11.700 1.00 96.44 116 TYR A N 1
ATOM 925 C CA . TYR A 1 116 ? 1.249 3.240 13.100 1.00 96.44 116 TYR A CA 1
ATOM 926 C C . TYR A 1 116 ? 1.365 1.719 13.248 1.00 96.44 116 TYR A C 1
ATOM 928 O O . TYR A 1 116 ? 2.149 1.243 14.069 1.00 96.44 116 TYR A O 1
ATOM 936 N N . TYR A 1 117 ? 0.653 0.952 12.417 1.00 97.69 117 TYR A N 1
ATOM 937 C CA . TYR A 1 117 ? 0.736 -0.507 12.448 1.00 97.69 117 TYR A CA 1
ATOM 938 C C . TYR A 1 117 ? 1.942 -1.069 11.700 1.00 97.69 117 TYR A C 1
ATOM 940 O O . TYR A 1 117 ? 2.493 -2.062 12.155 1.00 97.69 117 TYR A O 1
ATOM 948 N N . LEU A 1 118 ? 2.382 -0.477 10.586 1.00 96.06 118 LEU A N 1
ATOM 949 C CA . LEU A 1 118 ? 3.518 -0.997 9.805 1.00 96.06 118 LEU A CA 1
ATOM 950 C C . LEU A 1 118 ? 4.893 -0.534 10.317 1.00 96.06 118 LEU A C 1
ATOM 952 O O . LEU A 1 118 ? 5.919 -1.060 9.889 1.00 96.06 118 LEU A O 1
ATOM 956 N N . LYS A 1 119 ? 4.935 0.432 11.239 1.00 94.06 119 LYS A N 1
ATOM 957 C CA . LYS A 1 119 ? 6.147 0.889 11.938 1.00 94.06 119 LYS A CA 1
ATOM 958 C C . LYS A 1 119 ? 5.906 0.855 13.452 1.00 94.06 119 LYS A C 1
ATOM 960 O O . LYS A 1 119 ? 5.862 1.910 14.089 1.00 94.06 119 LYS A O 1
ATOM 965 N N . PRO A 1 120 ? 5.695 -0.339 14.033 1.00 93.19 120 PRO A N 1
ATOM 966 C CA . PRO A 1 120 ? 5.253 -0.454 15.412 1.00 93.19 120 PRO A CA 1
ATOM 967 C C . PRO A 1 120 ? 6.350 -0.035 16.396 1.00 93.19 120 PRO A C 1
ATOM 969 O O . PRO A 1 120 ? 7.539 -0.271 16.180 1.00 93.19 120 PRO A O 1
ATOM 972 N N . THR A 1 121 ? 5.939 0.528 17.529 1.00 93.12 121 THR A N 1
ATOM 973 C CA . THR A 1 121 ? 6.808 0.671 18.703 1.00 93.12 121 THR A CA 1
ATOM 974 C C . THR A 1 121 ? 6.755 -0.600 19.552 1.00 93.12 121 THR A C 1
ATOM 976 O O . THR A 1 121 ? 5.790 -1.365 19.495 1.00 93.12 121 THR A O 1
ATOM 979 N N . HIS A 1 122 ? 7.758 -0.822 20.405 1.00 93.00 122 HIS A N 1
ATOM 980 C CA . HIS A 1 122 ? 7.728 -1.948 21.347 1.00 93.00 122 HIS A CA 1
ATOM 981 C C . HIS A 1 122 ? 6.501 -1.923 22.268 1.00 93.00 122 HIS A C 1
ATOM 983 O O . HIS A 1 122 ? 5.991 -2.978 22.630 1.00 93.00 122 HIS A O 1
ATOM 989 N N . GLU A 1 123 ? 6.018 -0.738 22.642 1.00 92.94 123 GLU A N 1
ATOM 990 C CA . GLU A 1 123 ? 4.814 -0.584 23.462 1.00 92.94 123 GLU A CA 1
ATOM 991 C C . GLU A 1 123 ? 3.555 -1.007 22.709 1.00 92.94 123 GLU A C 1
ATOM 993 O O . GLU A 1 123 ? 2.710 -1.695 23.282 1.00 92.94 123 GLU A O 1
ATOM 998 N N . LEU A 1 124 ? 3.459 -0.671 21.417 1.00 91.88 124 LEU A N 1
ATOM 999 C CA . LEU A 1 124 ? 2.328 -1.060 20.582 1.00 91.88 124 LEU A CA 1
ATOM 1000 C C . LEU A 1 124 ? 2.153 -2.581 20.541 1.00 91.88 124 LEU A C 1
ATOM 1002 O O . LEU A 1 124 ? 1.041 -3.085 20.688 1.00 91.88 124 LEU A O 1
ATOM 1006 N N . LEU A 1 125 ? 3.263 -3.305 20.397 1.00 94.50 125 LEU A N 1
ATOM 1007 C CA . LEU A 1 125 ? 3.277 -4.765 20.301 1.00 94.50 125 LEU A CA 1
ATOM 1008 C C . LEU A 1 125 ? 2.943 -5.473 21.624 1.00 94.50 125 LEU A C 1
ATOM 1010 O O . LEU A 1 125 ? 2.696 -6.676 21.623 1.00 94.50 125 LEU A O 1
ATOM 1014 N N . ARG A 1 126 ? 2.904 -4.758 22.759 1.00 95.56 126 ARG A N 1
ATOM 1015 C CA . ARG A 1 126 ? 2.447 -5.332 24.038 1.00 95.56 126 ARG A CA 1
ATOM 1016 C C . ARG A 1 126 ? 0.929 -5.482 24.094 1.00 95.56 126 ARG A C 1
ATOM 1018 O O . ARG A 1 126 ? 0.432 -6.329 24.834 1.00 95.56 126 ARG A O 1
ATOM 1025 N N . ASN A 1 127 ? 0.188 -4.673 23.337 1.00 96.25 127 ASN A N 1
ATOM 1026 C CA . ASN A 1 127 ? -1.253 -4.840 23.202 1.00 96.25 127 ASN A CA 1
ATOM 1027 C C . ASN A 1 127 ? -1.543 -5.971 22.203 1.00 96.25 127 ASN A C 1
ATOM 1029 O O . ASN A 1 127 ? -1.104 -5.917 21.055 1.00 96.25 127 ASN A O 1
ATOM 1033 N N . LYS A 1 128 ? -2.299 -6.988 22.635 1.00 96.25 128 LYS A N 1
ATOM 1034 C CA . LYS A 1 128 ? -2.582 -8.182 21.822 1.00 96.25 128 LYS A CA 1
ATOM 1035 C C . LYS A 1 128 ? -3.321 -7.863 20.522 1.00 96.25 128 LYS A C 1
ATOM 1037 O O . LYS A 1 128 ? -2.974 -8.427 19.487 1.00 96.25 128 LYS A O 1
ATOM 1042 N N . ASP A 1 129 ? -4.296 -6.960 20.557 1.00 95.75 129 ASP A N 1
ATOM 1043 C CA . ASP A 1 129 ? -5.064 -6.589 19.367 1.00 95.75 129 ASP A CA 1
ATOM 1044 C C . ASP A 1 129 ? -4.196 -5.812 18.380 1.00 95.75 129 ASP A C 1
ATOM 1046 O O . ASP A 1 129 ? -4.192 -6.110 17.186 1.00 95.75 129 ASP A O 1
ATOM 1050 N N . SER A 1 130 ? -3.384 -4.879 18.877 1.00 95.06 130 SER A N 1
ATOM 1051 C CA . SER A 1 130 ? -2.457 -4.130 18.032 1.00 95.06 130 SER A CA 1
ATOM 1052 C C . SER A 1 130 ? -1.371 -5.012 17.421 1.00 95.06 130 SER A C 1
ATOM 1054 O O . SER A 1 130 ? -1.062 -4.863 16.240 1.00 95.06 130 SER A O 1
ATOM 1056 N N . ALA A 1 131 ? -0.820 -5.955 18.191 1.00 96.88 131 ALA A N 1
ATOM 1057 C CA . ALA A 1 131 ? 0.143 -6.935 17.697 1.00 96.88 131 ALA A CA 1
ATOM 1058 C C . ALA A 1 131 ? -0.474 -7.838 16.621 1.00 96.88 131 ALA A C 1
ATOM 1060 O O . ALA A 1 131 ? 0.166 -8.113 15.606 1.00 96.88 131 ALA A O 1
ATOM 1061 N N . ARG A 1 132 ? -1.736 -8.250 16.799 1.00 97.38 132 ARG A N 1
ATOM 1062 C CA . ARG A 1 132 ? -2.483 -9.027 15.803 1.00 97.38 132 ARG A CA 1
ATOM 1063 C C . ARG A 1 132 ? -2.643 -8.251 14.496 1.00 97.38 132 ARG A C 1
ATOM 1065 O O . ARG A 1 132 ? -2.324 -8.791 13.441 1.00 97.38 132 ARG A O 1
ATOM 1072 N N . ILE A 1 133 ? -3.098 -6.996 14.554 1.00 98.00 133 ILE A N 1
ATOM 1073 C CA . ILE A 1 133 ? -3.276 -6.155 13.357 1.00 98.00 133 ILE A CA 1
ATOM 1074 C C . ILE A 1 133 ? -1.928 -5.910 12.668 1.00 98.00 133 ILE A C 1
ATOM 1076 O O . ILE A 1 133 ? -1.817 -6.143 11.468 1.00 98.00 133 ILE A O 1
ATOM 1080 N N . ASN A 1 134 ? -0.884 -5.523 13.413 1.00 98.00 134 ASN A N 1
ATOM 1081 C CA . ASN A 1 134 ? 0.469 -5.376 12.865 1.00 98.00 134 ASN A CA 1
ATOM 1082 C C . ASN A 1 134 ? 0.936 -6.657 12.156 1.00 98.00 134 ASN A C 1
ATOM 1084 O O . ASN A 1 134 ? 1.444 -6.575 11.039 1.00 98.00 134 ASN A O 1
ATOM 1088 N N . THR A 1 135 ? 0.743 -7.821 12.778 1.00 95.62 135 THR A N 1
ATOM 1089 C CA . THR A 1 135 ? 1.169 -9.112 12.221 1.00 95.62 135 THR A CA 1
ATOM 1090 C C . THR A 1 135 ? 0.464 -9.400 10.898 1.00 95.62 135 THR A C 1
ATOM 1092 O O . THR A 1 135 ? 1.132 -9.710 9.914 1.00 95.62 135 THR A O 1
ATOM 1095 N N . ILE A 1 136 ? -0.864 -9.235 10.846 1.00 96.44 136 ILE A N 1
ATOM 1096 C CA . ILE A 1 136 ? -1.657 -9.461 9.628 1.00 96.44 136 ILE A CA 1
ATOM 1097 C C . ILE A 1 136 ? -1.214 -8.507 8.514 1.00 96.44 136 ILE A C 1
ATOM 1099 O O . ILE A 1 136 ? -0.865 -8.961 7.427 1.00 96.44 136 ILE A O 1
ATOM 1103 N N . LEU A 1 137 ? -1.150 -7.200 8.789 1.00 97.88 137 LEU A N 1
ATOM 1104 C CA . LEU A 1 137 ? -0.770 -6.209 7.776 1.00 97.88 137 LEU A CA 1
ATOM 1105 C C . LEU A 1 137 ? 0.680 -6.390 7.306 1.00 97.88 137 LEU A C 1
ATOM 1107 O O . LEU A 1 137 ? 0.984 -6.194 6.131 1.00 97.88 137 LEU A O 1
ATOM 1111 N N . THR A 1 138 ? 1.593 -6.795 8.192 1.00 96.31 138 THR A N 1
ATOM 1112 C CA . THR A 1 138 ? 2.987 -7.088 7.819 1.00 96.31 138 THR A CA 1
ATOM 1113 C C . THR A 1 138 ? 3.063 -8.322 6.919 1.00 96.31 138 THR A C 1
ATOM 1115 O O . THR A 1 138 ? 3.747 -8.283 5.895 1.00 96.31 138 THR A O 1
ATOM 1118 N N . ALA A 1 139 ? 2.325 -9.387 7.249 1.00 94.69 139 ALA A N 1
ATOM 1119 C CA . ALA A 1 139 ? 2.250 -10.591 6.425 1.00 94.69 139 ALA A CA 1
ATOM 1120 C C . ALA A 1 139 ? 1.663 -10.285 5.039 1.00 94.69 139 ALA A C 1
ATOM 1122 O O . ALA A 1 139 ? 2.265 -10.632 4.026 1.00 94.69 139 ALA A O 1
ATOM 1123 N N . TYR A 1 140 ? 0.553 -9.549 4.974 1.00 95.62 140 TYR A N 1
ATOM 1124 C CA . TYR A 1 140 ? -0.058 -9.142 3.707 1.00 95.62 140 TYR A CA 1
ATOM 1125 C C . TYR A 1 140 ? 0.845 -8.221 2.890 1.00 95.62 140 TYR A C 1
ATOM 1127 O O . TYR A 1 140 ? 0.975 -8.422 1.685 1.00 95.62 140 TYR A O 1
ATOM 1135 N N . THR A 1 141 ? 1.577 -7.301 3.531 1.00 96.81 141 THR A N 1
ATOM 1136 C CA . THR A 1 141 ? 2.628 -6.528 2.846 1.00 96.81 141 THR A CA 1
ATOM 1137 C C . THR A 1 141 ? 3.635 -7.457 2.175 1.00 96.81 141 THR A C 1
ATOM 1139 O O . THR A 1 141 ? 3.962 -7.262 1.006 1.00 96.81 141 THR A O 1
ATOM 1142 N N . ALA A 1 142 ? 4.129 -8.467 2.897 1.00 94.88 142 ALA A N 1
ATOM 1143 C CA . ALA A 1 142 ? 5.097 -9.411 2.355 1.00 94.88 142 ALA A CA 1
ATOM 1144 C C . ALA A 1 142 ? 4.503 -10.201 1.180 1.00 94.88 142 ALA A C 1
ATOM 1146 O O . ALA A 1 142 ? 5.122 -10.265 0.120 1.00 94.88 142 ALA A O 1
ATOM 1147 N N . PHE A 1 143 ? 3.287 -10.733 1.322 1.00 93.44 143 PHE A N 1
ATOM 1148 C CA . PHE A 1 143 ? 2.642 -11.546 0.288 1.00 93.44 143 PHE A CA 1
ATOM 1149 C C . PHE A 1 143 ? 2.296 -10.740 -0.964 1.00 93.44 143 PHE A C 1
ATOM 1151 O O . PHE A 1 143 ? 2.580 -11.178 -2.076 1.00 93.44 143 PHE A O 1
ATOM 1158 N N . PHE A 1 144 ? 1.762 -9.529 -0.808 1.00 94.94 144 PHE A N 1
ATOM 1159 C CA . PHE A 1 144 ? 1.490 -8.639 -1.933 1.00 94.94 144 PHE A CA 1
ATOM 1160 C C . PHE A 1 144 ? 2.770 -8.115 -2.594 1.00 94.94 144 PHE A C 1
ATOM 1162 O O . PHE A 1 144 ? 2.747 -7.785 -3.778 1.00 94.94 144 PHE A O 1
ATOM 1169 N N . ALA A 1 145 ? 3.898 -8.069 -1.878 1.00 96.00 145 ALA A N 1
ATOM 1170 C CA . ALA A 1 145 ? 5.183 -7.687 -2.458 1.00 96.00 145 ALA A CA 1
ATOM 1171 C C . ALA A 1 145 ? 5.789 -8.785 -3.348 1.00 96.00 145 ALA A C 1
ATOM 1173 O O . ALA A 1 145 ? 6.523 -8.448 -4.275 1.00 96.00 145 ALA A O 1
ATOM 1174 N N . ILE A 1 146 ? 5.473 -10.069 -3.122 1.00 93.19 146 ILE A N 1
ATOM 1175 C CA . ILE A 1 146 ? 5.993 -11.198 -3.918 1.00 93.19 146 ILE A CA 1
ATOM 1176 C C . ILE A 1 146 ? 5.787 -10.991 -5.428 1.00 93.19 146 ILE A C 1
ATOM 1178 O O . ILE A 1 146 ? 6.790 -10.996 -6.147 1.00 93.19 146 ILE A O 1
ATOM 1182 N N . PRO A 1 147 ? 4.560 -10.769 -5.951 1.00 92.06 147 PRO A N 1
ATOM 1183 C CA . PRO A 1 147 ? 4.366 -10.565 -7.385 1.00 92.06 147 PRO A CA 1
ATOM 1184 C C . PRO A 1 147 ? 5.046 -9.290 -7.891 1.00 92.06 147 PRO A C 1
ATOM 1186 O O . PRO A 1 147 ? 5.481 -9.248 -9.039 1.00 92.06 147 PRO A O 1
ATOM 1189 N N . GLU A 1 148 ? 5.184 -8.252 -7.065 1.00 94.88 148 GLU A N 1
ATOM 1190 C CA . GLU A 1 148 ? 5.880 -7.031 -7.474 1.00 94.88 148 GLU A CA 1
ATOM 1191 C C . GLU A 1 148 ? 7.393 -7.254 -7.588 1.00 94.88 148 GLU A C 1
ATOM 1193 O O . GLU A 1 148 ? 8.002 -6.778 -8.544 1.00 94.88 148 GLU A O 1
ATOM 1198 N N . ILE A 1 149 ? 8.000 -8.028 -6.685 1.00 94.56 149 ILE A N 1
ATOM 1199 C CA . ILE A 1 149 ? 9.411 -8.428 -6.767 1.00 94.56 149 ILE A CA 1
ATOM 1200 C C . ILE A 1 149 ? 9.614 -9.364 -7.962 1.00 94.56 149 ILE A C 1
ATOM 1202 O O . ILE A 1 149 ? 10.451 -9.085 -8.818 1.00 94.56 149 ILE A O 1
ATOM 1206 N N . ALA A 1 150 ? 8.807 -10.421 -8.077 1.00 92.44 150 ALA A N 1
ATOM 1207 C CA . ALA A 1 150 ? 8.887 -11.405 -9.156 1.00 92.44 150 ALA A CA 1
ATOM 1208 C C . ALA A 1 150 ? 8.797 -10.765 -10.553 1.00 92.44 150 ALA A C 1
ATOM 1210 O O . ALA A 1 150 ? 9.513 -11.167 -11.465 1.00 92.44 150 ALA A O 1
ATOM 1211 N N . ASN A 1 151 ? 7.958 -9.737 -10.717 1.00 91.56 151 ASN A N 1
ATOM 1212 C CA . ASN A 1 151 ? 7.724 -9.105 -12.015 1.00 91.56 151 ASN A CA 1
ATOM 1213 C C . ASN A 1 151 ? 8.580 -7.866 -12.291 1.00 91.56 151 ASN A C 1
ATOM 1215 O O . ASN A 1 151 ? 8.577 -7.393 -13.428 1.00 91.56 151 ASN A O 1
ATOM 1219 N N . ASN A 1 152 ? 9.299 -7.310 -11.310 1.00 93.06 152 ASN A N 1
ATOM 1220 C CA . ASN A 1 152 ? 10.040 -6.056 -11.499 1.00 93.06 152 ASN A CA 1
ATOM 1221 C C . ASN A 1 152 ? 11.525 -6.153 -11.136 1.00 93.06 152 ASN A C 1
ATOM 1223 O O . ASN A 1 152 ? 12.327 -5.534 -11.836 1.00 93.06 152 ASN A O 1
ATOM 1227 N N . ASP A 1 153 ? 11.899 -6.935 -10.121 1.00 93.81 153 ASP A N 1
ATOM 1228 C CA . ASP A 1 153 ? 13.295 -7.108 -9.706 1.00 93.81 153 ASP A CA 1
ATOM 1229 C C . ASP A 1 153 ? 14.066 -8.005 -10.695 1.00 93.81 153 ASP A C 1
ATOM 1231 O O . ASP A 1 153 ? 13.525 -9.024 -11.125 1.00 93.81 153 ASP A O 1
ATOM 1235 N N . PRO A 1 154 ? 15.317 -7.683 -11.080 1.00 91.75 154 PRO A N 1
ATOM 1236 C CA . PRO A 1 154 ? 16.081 -8.510 -12.017 1.00 91.75 154 PRO A CA 1
ATOM 1237 C C . PRO A 1 154 ? 16.276 -9.967 -11.569 1.00 91.75 154 PRO A C 1
ATOM 1239 O O . PRO A 1 154 ? 16.131 -10.878 -12.388 1.00 91.75 154 PRO A O 1
ATOM 1242 N N . LEU A 1 155 ? 16.581 -10.205 -10.288 1.00 91.19 155 LEU A N 1
ATOM 1243 C CA . LEU A 1 155 ? 16.725 -11.560 -9.744 1.00 91.19 155 LEU A CA 1
ATOM 1244 C C . LEU A 1 155 ? 15.355 -12.208 -9.541 1.00 91.19 155 LEU A C 1
ATOM 1246 O O . LEU A 1 155 ? 15.190 -13.392 -9.835 1.00 91.19 155 LEU A O 1
ATOM 1250 N N . GLY A 1 156 ? 14.365 -11.424 -9.108 1.00 90.31 156 GLY A N 1
ATOM 1251 C CA . GLY A 1 156 ? 12.965 -11.833 -9.026 1.00 90.31 156 GLY A CA 1
ATOM 1252 C C . GLY A 1 156 ? 12.450 -12.389 -10.354 1.00 90.31 156 GLY A C 1
ATOM 1253 O O . GLY A 1 156 ? 11.970 -13.518 -10.387 1.00 90.31 156 GLY A O 1
ATOM 1254 N N . LYS A 1 157 ? 12.652 -11.663 -11.458 1.00 92.31 157 LYS A N 1
ATOM 1255 C CA . LYS A 1 157 ? 12.288 -12.083 -12.822 1.00 92.31 157 LYS A CA 1
ATOM 1256 C C . LYS A 1 157 ? 13.003 -13.356 -13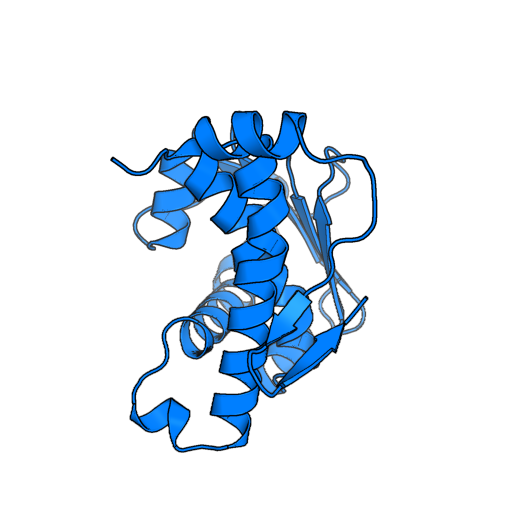.248 1.00 92.31 157 LYS A C 1
ATOM 1258 O O . LYS A 1 157 ? 12.377 -14.259 -13.800 1.00 92.31 157 LYS A O 1
ATOM 1263 N N . LEU A 1 158 ? 14.312 -13.435 -12.997 1.00 91.94 158 LEU A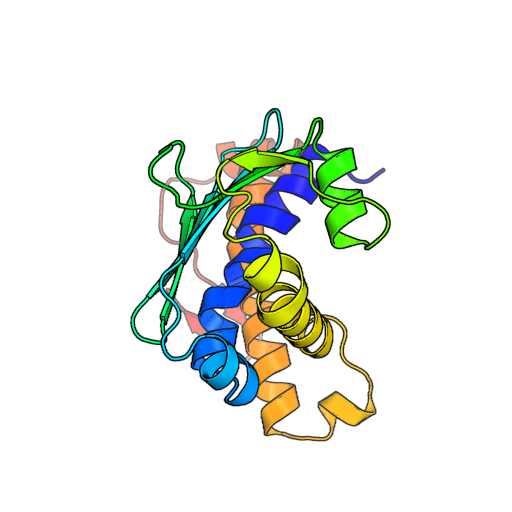 N 1
ATOM 1264 C CA . LEU A 1 158 ? 15.105 -14.613 -13.342 1.00 91.94 158 LEU A CA 1
ATOM 1265 C C . LEU A 1 158 ? 14.583 -15.865 -12.627 1.00 91.94 158 LEU A C 1
ATOM 1267 O O . LEU A 1 158 ? 14.456 -16.913 -13.255 1.00 91.94 158 LEU A O 1
ATOM 1271 N N . ASN A 1 159 ? 14.254 -15.749 -11.342 1.00 89.25 159 ASN A N 1
ATOM 1272 C CA . ASN A 1 159 ? 13.706 -16.855 -10.565 1.00 89.25 159 ASN A CA 1
ATOM 1273 C C . ASN A 1 159 ? 12.273 -17.182 -10.993 1.00 89.25 159 ASN A C 1
ATOM 1275 O O . ASN A 1 159 ? 11.984 -18.339 -11.278 1.00 89.25 159 ASN A O 1
ATOM 1279 N N . ALA A 1 160 ? 11.406 -16.175 -11.120 1.00 89.19 160 ALA A N 1
ATOM 1280 C CA . ALA A 1 160 ? 10.007 -16.348 -11.501 1.00 89.19 160 ALA A CA 1
ATOM 1281 C C . ALA A 1 160 ? 9.848 -17.001 -12.879 1.00 89.19 160 ALA A C 1
ATOM 1283 O O . ALA A 1 160 ? 9.026 -17.893 -13.029 1.00 89.19 160 ALA A O 1
ATOM 1284 N N . SER A 1 161 ? 10.696 -16.656 -13.857 1.00 89.50 161 SER A N 1
ATOM 1285 C CA . SER A 1 161 ? 10.689 -17.287 -15.191 1.00 89.50 161 SER A CA 1
ATOM 1286 C C . SER A 1 161 ? 10.987 -18.795 -15.196 1.00 89.50 161 SER A C 1
ATOM 1288 O O . SER A 1 161 ? 10.830 -19.447 -16.226 1.00 89.50 161 SER A O 1
ATOM 1290 N N . ARG A 1 162 ? 11.435 -19.353 -14.064 1.00 90.44 162 ARG A N 1
ATOM 1291 C CA . ARG A 1 162 ? 11.718 -20.784 -13.873 1.00 90.44 162 ARG A CA 1
ATOM 1292 C C . ARG A 1 162 ? 10.687 -21.477 -12.979 1.00 90.44 162 ARG A C 1
ATOM 1294 O O . ARG A 1 162 ? 10.820 -22.671 -12.727 1.00 90.44 162 ARG A O 1
ATOM 1301 N N . ILE A 1 163 ? 9.698 -20.739 -12.482 1.00 87.88 163 ILE A N 1
ATOM 1302 C CA . ILE A 1 163 ? 8.590 -21.258 -11.682 1.00 87.88 163 ILE A CA 1
ATOM 1303 C C . ILE A 1 163 ? 7.433 -21.530 -12.644 1.00 87.88 163 ILE A C 1
ATOM 1305 O O . ILE A 1 163 ? 7.104 -20.688 -13.475 1.00 87.88 163 ILE A O 1
ATOM 1309 N N . ALA A 1 164 ? 6.846 -22.723 -12.567 1.00 86.19 164 ALA A N 1
ATOM 1310 C CA . ALA A 1 164 ? 5.654 -23.043 -13.343 1.00 86.19 164 ALA A CA 1
ATOM 1311 C C . ALA A 1 164 ? 4.446 -22.254 -12.819 1.00 86.19 164 ALA A C 1
ATOM 1313 O O . ALA A 1 164 ? 4.345 -22.007 -11.616 1.00 86.19 164 ALA A O 1
ATOM 1314 N N . ASP A 1 165 ? 3.515 -21.911 -13.708 1.00 82.75 165 ASP A N 1
ATOM 1315 C CA . ASP A 1 165 ? 2.247 -21.309 -13.301 1.00 82.75 165 ASP A CA 1
ATOM 1316 C C . ASP A 1 165 ? 1.518 -22.234 -12.314 1.00 82.75 165 ASP A C 1
ATOM 1318 O O . ASP A 1 165 ? 1.369 -23.436 -12.549 1.00 82.75 165 ASP A O 1
ATOM 1322 N N . GLY A 1 166 ? 1.066 -21.675 -11.194 1.00 82.25 166 GLY A N 1
ATOM 1323 C CA . GLY A 1 166 ? 0.424 -22.433 -10.127 1.00 82.25 166 GLY A CA 1
ATOM 1324 C C . GLY A 1 166 ? 0.074 -21.565 -8.925 1.00 82.25 166 GLY A C 1
ATOM 1325 O O . GLY A 1 166 ? 0.267 -20.347 -8.937 1.00 82.25 166 GLY A O 1
ATOM 1326 N N . THR A 1 167 ? -0.454 -22.200 -7.881 1.00 81.62 167 THR A N 1
ATOM 1327 C CA . THR A 1 167 ? -0.765 -21.522 -6.620 1.00 81.62 167 THR A CA 1
ATOM 1328 C C . THR A 1 167 ? 0.476 -21.445 -5.734 1.00 81.62 167 THR A C 1
ATOM 1330 O O . THR A 1 167 ? 1.262 -22.390 -5.658 1.00 81.62 167 THR A O 1
ATOM 1333 N N . ILE A 1 168 ? 0.669 -20.302 -5.076 1.00 81.44 168 ILE A N 1
ATOM 1334 C CA . ILE A 1 168 ? 1.773 -20.103 -4.136 1.00 81.44 168 ILE A CA 1
ATOM 1335 C C . ILE A 1 168 ? 1.356 -20.664 -2.777 1.00 81.44 168 ILE A C 1
ATOM 1337 O O . ILE A 1 168 ? 0.482 -20.099 -2.126 1.00 81.44 168 ILE A O 1
ATOM 1341 N N . ASN A 1 169 ? 2.034 -21.723 -2.336 1.00 85.94 169 ASN A N 1
ATOM 1342 C CA . ASN A 1 169 ? 1.916 -22.229 -0.971 1.00 85.94 169 ASN A CA 1
ATOM 1343 C C . ASN A 1 169 ? 2.740 -21.360 -0.016 1.00 85.94 169 ASN A C 1
ATOM 1345 O O . ASN A 1 169 ? 3.899 -21.045 -0.300 1.00 85.94 169 ASN A O 1
ATOM 1349 N N . ILE A 1 170 ? 2.158 -21.007 1.128 1.00 85.31 170 ILE A N 1
ATOM 1350 C CA . ILE A 1 170 ? 2.841 -20.262 2.188 1.00 85.31 170 ILE A CA 1
ATOM 1351 C C . ILE A 1 170 ? 2.769 -21.079 3.472 1.00 85.31 170 ILE A C 1
ATOM 1353 O O . ILE A 1 170 ? 1.686 -21.435 3.935 1.00 85.31 170 ILE A O 1
ATOM 1357 N N . GLU A 1 171 ? 3.933 -21.333 4.063 1.00 88.31 171 GLU A N 1
ATOM 1358 C CA . GLU A 1 171 ? 4.085 -22.124 5.280 1.00 88.31 171 GLU A CA 1
ATOM 1359 C C . GLU A 1 171 ? 4.923 -21.352 6.298 1.00 88.31 171 GLU A C 1
ATOM 1361 O O . GLU A 1 171 ? 5.891 -20.669 5.950 1.00 88.31 171 GLU A O 1
ATOM 1366 N N . ILE A 1 172 ? 4.546 -21.462 7.567 1.00 84.00 172 ILE A N 1
ATOM 1367 C CA . ILE A 1 172 ? 5.363 -21.008 8.692 1.00 84.00 172 ILE A CA 1
ATOM 1368 C C . ILE A 1 172 ? 6.056 -22.243 9.266 1.00 84.00 172 ILE A C 1
ATOM 1370 O O . ILE A 1 172 ? 5.393 -23.251 9.503 1.00 84.00 172 ILE A O 1
ATOM 1374 N N . ASP A 1 173 ? 7.368 -22.179 9.509 1.00 86.44 173 ASP A N 1
ATOM 1375 C CA . ASP A 1 173 ? 8.088 -23.289 10.147 1.00 86.44 173 ASP A CA 1
ATOM 1376 C C . ASP A 1 173 ? 7.445 -23.634 11.499 1.00 86.44 173 ASP A C 1
ATOM 1378 O O . ASP A 1 173 ? 7.235 -22.759 12.343 1.00 86.44 173 ASP A O 1
ATOM 1382 N N . GLN A 1 174 ? 7.087 -24.908 11.674 1.00 88.69 174 GLN A N 1
ATOM 1383 C CA . GLN A 1 174 ? 6.298 -25.419 12.805 1.00 88.69 174 GLN A CA 1
ATOM 1384 C C . GLN A 1 174 ? 4.942 -24.709 13.016 1.00 88.69 174 GLN A C 1
ATOM 1386 O O . GLN A 1 174 ? 4.414 -24.685 14.129 1.00 88.69 174 GLN A O 1
ATOM 1391 N N . GLY A 1 175 ? 4.371 -24.120 11.964 1.00 83.19 175 GLY A N 1
ATOM 1392 C CA . GLY A 1 175 ? 3.152 -23.320 12.015 1.00 83.19 175 GLY A CA 1
ATOM 1393 C C . GLY A 1 175 ? 2.123 -23.672 10.931 1.00 83.19 175 GLY A C 1
ATOM 1394 O O . GLY A 1 175 ? 2.207 -24.723 10.297 1.00 83.19 175 GLY A O 1
ATOM 1395 N N . PRO A 1 176 ? 1.100 -22.817 10.748 1.00 81.75 176 PRO A N 1
ATOM 1396 C CA . PRO A 1 176 ? 0.053 -23.027 9.751 1.00 81.75 176 PRO A CA 1
ATOM 1397 C C . PRO A 1 176 ? 0.571 -22.955 8.309 1.00 81.75 176 PRO A C 1
ATOM 1399 O O . PRO A 1 176 ? 1.510 -22.213 8.010 1.00 81.75 176 PRO A O 1
ATOM 1402 N N . ALA A 1 177 ? -0.118 -23.671 7.420 1.00 82.81 177 ALA A N 1
ATOM 1403 C CA . ALA A 1 177 ? 0.069 -23.630 5.975 1.00 82.81 177 ALA A CA 1
ATOM 1404 C C . ALA A 1 177 ? -1.218 -23.156 5.287 1.00 82.81 177 ALA A C 1
ATOM 1406 O O . ALA A 1 177 ? -2.322 -23.503 5.718 1.00 82.81 177 ALA A O 1
ATOM 1407 N N . ILE A 1 178 ? -1.072 -22.375 4.218 1.00 78.12 178 ILE A N 1
ATOM 1408 C CA . ILE A 1 178 ? -2.156 -22.027 3.297 1.00 78.12 178 ILE A CA 1
ATOM 1409 C C . ILE A 1 178 ? -1.743 -22.401 1.870 1.00 78.12 178 ILE A C 1
ATOM 1411 O O . ILE A 1 178 ? -0.600 -22.164 1.466 1.00 78.12 178 ILE A O 1
ATOM 1415 N N . HIS A 1 179 ? -2.681 -23.023 1.155 1.00 71.94 179 HIS A N 1
ATOM 1416 C CA . HIS A 1 179 ? -2.541 -23.514 -0.215 1.00 71.94 179 HIS A CA 1
ATOM 1417 C C . HIS A 1 179 ? -3.414 -22.712 -1.171 1.00 71.94 179 HIS A C 1
ATOM 1419 O O . HIS A 1 179 ? -4.529 -22.315 -0.755 1.00 71.94 179 HIS A O 1
#

pLDDT: mean 94.13, std 5.18, range [60.31, 98.62]

Sequence (179 aa):
MVDENVKACINLHAVLRNMEDLCELDKEAHDIIQGKNVAIRFSVKNIPAAIMTFNSGKCIMEKTESRNCHMNLFFKSPEHFNLMIEGKRNPIPTKGFRHIGFLKRDFARLADRLSYYLKPTHELLRNKDSARINTILTAYTAFFAIPEIANNDPLGKLNASRIADGTINIEIDQGPAIH

Secondary structure (DSSP, 8-state):
---HHHHHHHIIIIIGGGHHHHHHH-HHHHHHHTT--EEEEEEETTS--EEEEEETTEEEEEE------SEEEEESSHHHHHHHHTTSS--EEEE-GGGHHHIIIIIHHHHHHHHHHHS--TTGGGSHHHHHHHHHHHHHHHHHHHHHHHHHSHHHHHHHTTSPSS---EE-TTS-EE-

Foldseek 3Di:
DDDLQLVLLLCQQQLVQCLQVCLVQPPVSLVLLAPDFFKEWEAAPPHQIKIWGRDNSGTHIDRDPDPPGLWYFYHDHSVQSVCVLVVNHGTDIPHNPVCVVCCVPSVVVSSVSSCCLCVDDPVQCVDPSSVVSSVVSNVSSVVSSLVSCLVPPPVSVVVNVVDDDDDDWDDDVVDDIDD

Radius of gyration: 16.95 Å; chains: 1; bounding box: 42×45×40 Å